Protein AF-A0A8T4Z8Q5-F1 (afdb_monomer)

pLDDT: mean 87.86, std 5.97, range [62.69, 94.62]

Foldseek 3Di:
DDPVLVVLLVVLLVQLLVQVPDPQWDADPVHRVDTDTDSVVSLVVLCVPVHDVSSVSSVVSND

Nearest PDB structures (foldseek):
  3ocf-assembly1_B  TM=3.859E-01  e=9.469E+00  Brucella abortus 2308

Secondary structure (DSSP, 8-state):
--HHHHHHHHHHHHHHHHHHHSS--EEETTEEEEEE-STHHHHHHHHHHH-HHHHHHHHHH--

Solvent-accessible surface area (backbone atoms only — not comparable to full-atom values): 3540 Å² total; per-residue (Å²): 136,56,72,70,58,53,52,51,40,54,52,39,27,52,54,20,42,53,38,64,72,39,84,66,58,45,63,37,95,92,42,71,89,44,62,51,63,64,28,60,54,42,32,52,49,36,23,72,75,67,33,65,71,46,14,51,52,26,52,72,68,56,122

Radius of gyration: 12.94 Å; Cα contacts (8 Å, |Δi|>4): 71; chains: 1; bounding box: 28×17×37 Å

Structure (mmCIF, N/CA/C/O backbone):
data_AF-A0A8T4Z8Q5-F1
#
_entry.id   AF-A0A8T4Z8Q5-F1
#
loop_
_atom_site.group_PDB
_atom_site.id
_atom_site.type_symbol
_atom_site.label_atom_id
_atom_site.label_alt_id
_atom_site.label_comp_id
_atom_site.label_asym_id
_atom_site.label_entity_id
_atom_site.label_seq_id
_atom_site.pdbx_PDB_ins_code
_atom_site.Cartn_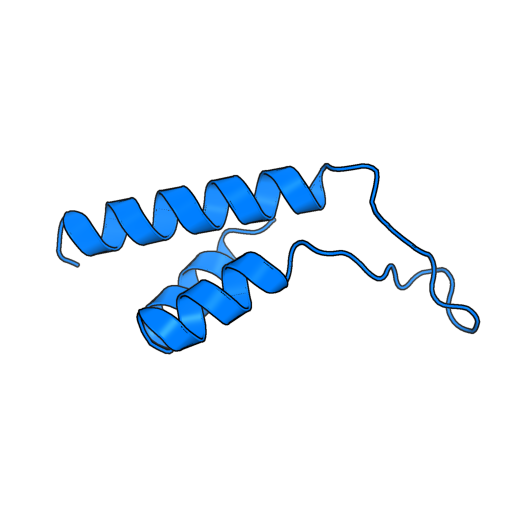x
_atom_site.Cartn_y
_atom_site.Cartn_z
_atom_site.occupancy
_atom_site.B_iso_or_equiv
_atom_site.auth_seq_id
_atom_site.auth_comp_id
_atom_site.auth_asym_id
_atom_site.auth_atom_id
_atom_site.pdbx_PDB_model_num
ATOM 1 N N . MET A 1 1 ? -16.694 7.334 13.229 1.00 62.69 1 MET A N 1
ATOM 2 C CA . MET A 1 1 ? -15.318 6.808 13.418 1.00 62.69 1 MET A CA 1
ATOM 3 C C . MET A 1 1 ? -14.810 7.237 14.789 1.00 62.69 1 MET A C 1
ATOM 5 O O . MET A 1 1 ? -15.147 8.334 15.213 1.00 62.69 1 MET A O 1
ATOM 9 N N . LYS A 1 2 ? -14.058 6.394 15.510 1.00 86.25 2 LYS A N 1
ATOM 10 C CA . LYS A 1 2 ? -13.449 6.776 16.801 1.00 86.25 2 LYS A CA 1
ATOM 11 C C . LYS A 1 2 ? -12.138 7.532 16.554 1.00 86.25 2 LYS A C 1
ATOM 13 O O . LYS A 1 2 ? -11.441 7.216 15.595 1.00 86.25 2 LYS A O 1
ATOM 18 N N . SER A 1 3 ? -11.782 8.469 17.439 1.00 86.81 3 SER A N 1
ATOM 19 C CA . SER A 1 3 ? -10.574 9.311 17.309 1.00 86.81 3 SER A CA 1
ATOM 20 C C . SER A 1 3 ? -9.296 8.494 17.049 1.00 86.81 3 SER A C 1
ATOM 22 O O . SER A 1 3 ? -8.577 8.764 16.093 1.00 86.81 3 SER A O 1
ATOM 24 N N . LYS A 1 4 ? -9.096 7.387 17.782 1.00 87.56 4 LYS A N 1
ATOM 25 C CA . LYS A 1 4 ? -7.957 6.471 17.574 1.00 87.56 4 LYS A CA 1
ATOM 26 C C . LYS A 1 4 ? -7.867 5.921 16.144 1.00 87.56 4 LYS A C 1
ATOM 28 O O . LYS A 1 4 ? -6.777 5.843 15.597 1.00 87.56 4 LYS A O 1
ATOM 33 N N . THR A 1 5 ? -8.999 5.575 15.529 1.00 87.56 5 THR A N 1
ATOM 34 C CA . THR A 1 5 ? -9.043 5.061 14.151 1.00 87.56 5 THR A CA 1
ATOM 35 C C . THR A 1 5 ? -8.622 6.129 13.145 1.00 87.56 5 THR A C 1
ATOM 37 O O . THR A 1 5 ? -7.903 5.827 12.201 1.00 87.56 5 THR A O 1
ATOM 40 N N . VAL A 1 6 ? -9.033 7.382 13.365 1.00 91.31 6 VAL A N 1
ATOM 41 C CA . VAL A 1 6 ? -8.649 8.513 12.507 1.00 91.31 6 VAL A CA 1
ATOM 42 C C . VAL A 1 6 ? -7.148 8.778 12.611 1.00 91.31 6 VAL A C 1
ATOM 44 O O . VAL A 1 6 ? -6.492 8.943 11.588 1.00 91.31 6 VAL A O 1
ATOM 47 N N . THR A 1 7 ? -6.585 8.745 13.823 1.00 92.94 7 THR A N 1
ATOM 48 C CA . THR A 1 7 ? -5.137 8.884 14.029 1.00 92.94 7 THR A CA 1
ATOM 49 C C . THR A 1 7 ? -4.3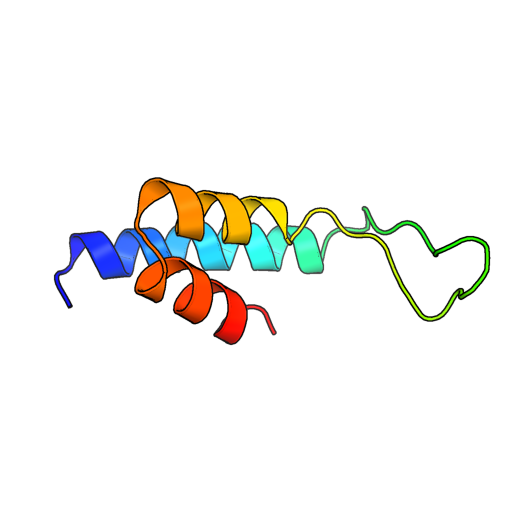56 7.788 13.308 1.00 92.94 7 THR A C 1
ATOM 51 O O . THR A 1 7 ? -3.378 8.084 12.630 1.00 92.94 7 THR A O 1
ATOM 54 N N . THR A 1 8 ? -4.800 6.531 13.400 1.00 91.50 8 THR A N 1
ATOM 55 C CA . THR A 1 8 ? -4.176 5.419 12.673 1.00 91.50 8 THR A CA 1
ATOM 56 C C . THR A 1 8 ? -4.218 5.643 11.163 1.00 91.50 8 THR A C 1
ATOM 58 O O . THR A 1 8 ? -3.178 5.543 10.520 1.00 91.50 8 THR A O 1
ATOM 61 N N . ILE A 1 9 ? -5.381 5.998 10.604 1.00 92.44 9 ILE A N 1
ATOM 62 C CA . ILE A 1 9 ? -5.512 6.301 9.170 1.00 92.44 9 ILE A CA 1
ATOM 63 C C . ILE A 1 9 ? -4.527 7.402 8.778 1.00 92.44 9 ILE A C 1
ATOM 65 O O . ILE A 1 9 ? -3.748 7.212 7.855 1.00 92.44 9 ILE A O 1
ATOM 69 N N . ALA A 1 10 ? -4.491 8.510 9.522 1.00 93.31 10 ALA A N 1
ATOM 70 C CA . ALA A 1 10 ? -3.607 9.632 9.227 1.00 93.31 10 ALA A CA 1
ATOM 71 C C . ALA A 1 10 ? -2.120 9.234 9.216 1.00 93.31 10 ALA A C 1
ATOM 73 O O . ALA A 1 10 ? -1.393 9.626 8.307 1.00 93.31 10 ALA A O 1
ATOM 74 N N . ILE A 1 11 ? -1.672 8.426 10.184 1.00 94.62 11 ILE A N 1
ATOM 75 C CA . ILE A 1 11 ? -0.277 7.966 10.269 1.00 94.62 11 ILE A CA 1
ATOM 76 C C . ILE A 1 11 ? 0.076 7.052 9.090 1.00 94.62 11 ILE A C 1
ATOM 78 O O . ILE A 1 11 ? 1.097 7.265 8.437 1.00 94.62 11 ILE A O 1
ATOM 82 N N . PHE A 1 12 ? -0.757 6.048 8.800 1.00 93.88 12 PHE A N 1
ATOM 83 C CA . PHE A 1 12 ? -0.497 5.112 7.703 1.00 93.88 12 PHE A CA 1
ATOM 84 C C . PHE A 1 12 ? -0.577 5.793 6.334 1.00 93.88 12 PHE A C 1
ATOM 86 O O . PHE A 1 12 ? 0.253 5.508 5.472 1.00 93.88 12 PHE A O 1
ATOM 93 N N . THR A 1 13 ? -1.502 6.739 6.154 1.00 93.88 13 THR A N 1
ATOM 94 C CA . THR A 1 13 ? -1.584 7.563 4.943 1.00 93.88 13 THR A CA 1
ATOM 95 C C . THR A 1 13 ? -0.338 8.428 4.789 1.00 93.88 13 THR A C 1
ATOM 97 O O . THR A 1 13 ? 0.276 8.410 3.728 1.00 93.88 13 THR A O 1
ATOM 100 N N . ALA A 1 14 ? 0.091 9.139 5.836 1.00 93.06 14 ALA A N 1
ATOM 101 C CA . ALA A 1 14 ? 1.290 9.975 5.773 1.00 93.06 14 ALA A CA 1
ATOM 102 C C . ALA A 1 14 ? 2.549 9.157 5.437 1.00 93.06 14 ALA A C 1
ATOM 104 O O . ALA A 1 14 ? 3.364 9.580 4.618 1.00 93.06 14 ALA A O 1
ATOM 105 N N . LEU A 1 15 ? 2.683 7.961 6.021 1.00 92.62 15 LEU A N 1
ATOM 106 C CA . LEU A 1 15 ? 3.779 7.042 5.719 1.00 92.62 15 LEU A CA 1
ATOM 107 C C . LEU A 1 15 ? 3.728 6.548 4.264 1.00 92.62 15 LEU A C 1
ATOM 109 O O . LEU A 1 15 ? 4.754 6.544 3.585 1.00 92.62 15 LEU A O 1
ATOM 113 N N . SER A 1 16 ? 2.543 6.166 3.779 1.00 92.06 16 SER A N 1
ATOM 114 C CA . SER A 1 16 ? 2.329 5.741 2.391 1.00 92.06 16 SER A CA 1
ATOM 115 C C . SER A 1 16 ? 2.712 6.843 1.401 1.00 92.06 16 SER A C 1
ATOM 117 O O . SER A 1 16 ? 3.505 6.606 0.493 1.00 92.06 16 SER A O 1
ATOM 119 N N . VAL A 1 17 ? 2.250 8.074 1.629 1.00 91.19 17 VAL A N 1
ATOM 120 C CA . VAL A 1 17 ? 2.553 9.228 0.768 1.00 91.19 17 VAL A CA 1
ATOM 121 C C . VAL A 1 17 ? 4.048 9.553 0.774 1.00 91.19 17 VAL A C 1
ATOM 123 O O . VAL A 1 17 ? 4.635 9.802 -0.280 1.00 91.19 17 VAL A O 1
ATOM 126 N N . ALA A 1 18 ? 4.708 9.486 1.934 1.00 90.50 18 ALA A N 1
ATOM 127 C CA . ALA A 1 18 ? 6.157 9.669 2.013 1.00 90.50 18 ALA A CA 1
ATOM 128 C C . ALA A 1 18 ? 6.914 8.643 1.143 1.00 90.50 18 ALA A C 1
ATOM 130 O O . ALA A 1 18 ? 7.875 8.994 0.457 1.00 90.50 18 ALA A O 1
ATOM 131 N N . LEU A 1 19 ? 6.448 7.390 1.110 1.00 87.56 19 LEU A N 1
ATOM 132 C CA . LEU A 1 19 ? 7.000 6.337 0.253 1.00 87.56 19 LEU A CA 1
ATOM 133 C C . LEU A 1 19 ? 6.661 6.546 -1.231 1.00 87.56 19 LEU A C 1
ATOM 135 O O . LEU A 1 19 ? 7.515 6.287 -2.082 1.00 87.56 19 LEU A O 1
ATOM 139 N N . VAL A 1 20 ? 5.473 7.064 -1.564 1.00 88.12 20 VAL A N 1
ATOM 140 C CA . VAL A 1 20 ? 5.108 7.449 -2.942 1.00 88.12 20 VAL A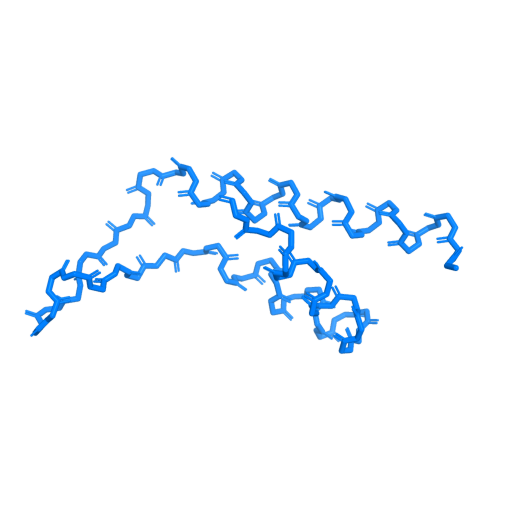 CA 1
ATOM 141 C C . VAL A 1 20 ? 6.055 8.517 -3.483 1.00 88.12 20 VAL A C 1
ATOM 143 O O . VAL A 1 20 ? 6.470 8.431 -4.640 1.00 88.12 20 VAL A O 1
ATOM 146 N N . LEU A 1 21 ? 6.401 9.51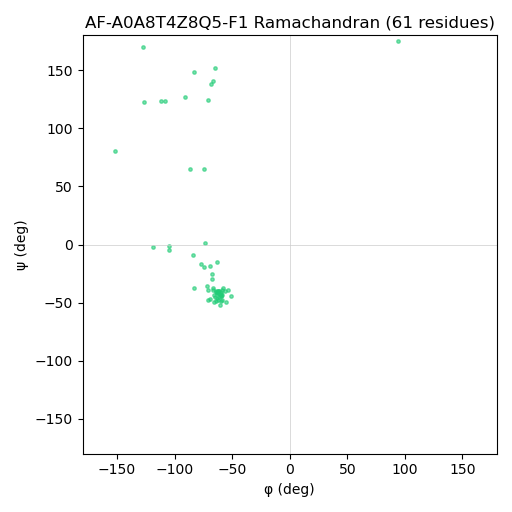6 -2.671 1.00 86.56 21 LEU A N 1
ATOM 147 C CA . LEU A 1 21 ? 7.293 10.611 -3.063 1.00 86.56 21 LEU A CA 1
ATOM 148 C C . LEU A 1 21 ? 8.771 10.203 -3.070 1.00 86.56 21 LEU A C 1
ATOM 150 O O . LEU A 1 21 ? 9.594 10.874 -3.693 1.00 86.56 21 LEU A O 1
ATOM 154 N N . SER A 1 22 ? 9.113 9.094 -2.416 1.00 84.56 22 SER A N 1
ATOM 155 C CA . SER A 1 22 ? 10.484 8.600 -2.362 1.00 84.56 22 SER A CA 1
ATOM 156 C C . SER A 1 22 ? 11.010 8.167 -3.747 1.00 84.56 22 SER A C 1
ATOM 158 O O . SER A 1 22 ? 10.243 7.716 -4.608 1.00 84.56 22 SER A O 1
ATOM 160 N N . PRO A 1 23 ? 12.336 8.245 -3.979 1.00 78.94 23 PRO A N 1
ATOM 161 C CA . PRO A 1 23 ? 12.967 7.771 -5.212 1.00 78.94 23 PRO A CA 1
ATOM 162 C C . PRO A 1 23 ? 13.047 6.237 -5.297 1.00 78.94 23 PRO A C 1
ATOM 164 O O . PRO A 1 23 ? 13.562 5.716 -6.284 1.00 78.94 23 PRO A O 1
ATOM 167 N N . ALA A 1 24 ? 12.540 5.503 -4.297 1.00 80.94 24 ALA A N 1
ATOM 168 C CA . ALA A 1 24 ? 12.518 4.042 -4.256 1.00 80.94 24 ALA A CA 1
ATOM 169 C C . ALA A 1 24 ? 11.452 3.473 -5.213 1.00 80.94 24 ALA A C 1
ATOM 171 O O . ALA A 1 24 ? 10.450 2.889 -4.799 1.00 80.94 24 ALA A O 1
ATOM 172 N N . LYS A 1 25 ? 11.656 3.696 -6.516 1.00 82.19 25 LYS A N 1
ATOM 173 C CA . LYS A 1 25 ? 10.787 3.234 -7.598 1.00 82.19 25 LYS A CA 1
ATOM 174 C C . LYS A 1 25 ? 11.622 2.474 -8.614 1.00 82.19 25 LYS A C 1
ATOM 176 O O . LYS A 1 25 ? 12.553 3.035 -9.188 1.00 82.19 25 LYS A O 1
ATOM 181 N N . VAL A 1 26 ? 11.258 1.226 -8.872 1.00 82.38 26 VAL A N 1
ATOM 182 C CA . VAL A 1 26 ? 11.937 0.383 -9.861 1.00 82.38 26 VAL A CA 1
ATOM 183 C C . VAL A 1 26 ? 11.009 0.206 -11.065 1.00 82.38 26 VAL A C 1
ATOM 185 O O . VAL A 1 26 ? 9.867 -0.218 -10.880 1.00 82.38 26 VAL A O 1
ATOM 188 N N . PRO A 1 27 ? 11.434 0.558 -12.292 1.00 82.31 27 PRO A N 1
ATOM 189 C CA . PRO A 1 27 ? 10.612 0.345 -13.478 1.00 82.31 27 PRO A CA 1
ATOM 190 C C . PRO A 1 27 ? 10.442 -1.154 -13.742 1.00 82.31 27 PRO A C 1
ATOM 192 O O . PRO A 1 27 ? 11.383 -1.933 -13.578 1.00 82.31 27 PRO A O 1
ATOM 195 N N . ALA A 1 28 ? 9.248 -1.567 -14.163 1.00 83.81 28 ALA A N 1
ATOM 196 C CA . ALA A 1 28 ? 9.017 -2.960 -14.509 1.00 83.81 28 ALA A CA 1
ATOM 197 C C . ALA A 1 28 ? 9.791 -3.340 -15.792 1.00 83.81 28 ALA A C 1
ATOM 199 O O . ALA A 1 28 ? 9.770 -2.570 -16.757 1.00 83.81 28 ALA A O 1
ATOM 200 N N . PRO A 1 29 ? 10.424 -4.533 -15.854 1.00 80.31 29 PRO A N 1
ATOM 201 C CA . PRO A 1 29 ? 11.290 -4.923 -16.975 1.00 80.31 29 PRO A CA 1
ATOM 202 C C . PRO A 1 29 ? 10.606 -4.908 -18.348 1.00 80.31 29 PRO A C 1
ATOM 204 O O . PRO A 1 29 ? 11.217 -4.524 -19.339 1.00 80.31 29 PRO A O 1
ATOM 207 N N . TYR A 1 30 ? 9.334 -5.310 -18.404 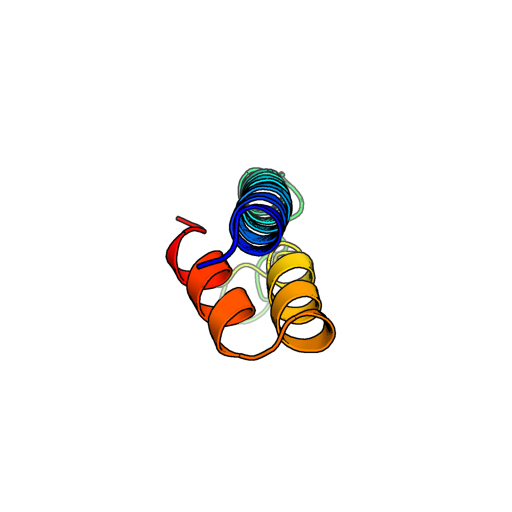1.00 82.25 30 TYR A N 1
ATOM 208 C CA . TYR A 1 30 ? 8.573 -5.466 -19.651 1.00 82.25 30 TYR A CA 1
ATOM 209 C C . TYR A 1 30 ? 7.557 -4.337 -19.897 1.00 82.25 30 TYR A C 1
ATOM 211 O O . TYR A 1 30 ? 6.906 -4.312 -20.938 1.00 82.25 30 TYR A O 1
ATOM 219 N N . ALA A 1 31 ? 7.403 -3.410 -18.946 1.00 83.75 31 ALA A N 1
ATOM 220 C CA . ALA A 1 31 ? 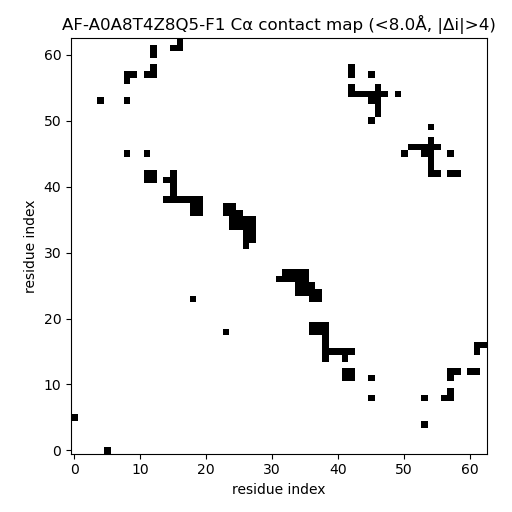6.412 -2.334 -18.992 1.00 83.75 31 ALA A CA 1
ATOM 221 C C . ALA A 1 31 ? 6.907 -1.111 -18.193 1.00 83.75 31 ALA A C 1
ATOM 223 O O . ALA A 1 31 ? 6.489 -0.911 -17.054 1.00 83.75 31 ALA A O 1
ATOM 224 N N . PRO A 1 32 ? 7.778 -0.259 -18.767 1.00 77.25 32 PRO A N 1
ATOM 225 C CA . PRO A 1 32 ? 8.447 0.826 -18.034 1.00 77.25 32 PRO A CA 1
ATOM 226 C C . PRO A 1 32 ? 7.509 1.903 -17.461 1.00 77.25 32 PRO A C 1
ATOM 228 O O . PRO A 1 32 ? 7.922 2.700 -16.618 1.00 77.25 32 PRO A O 1
ATOM 231 N N . PHE A 1 33 ? 6.253 1.940 -17.921 1.00 82.12 33 PHE A N 1
ATOM 232 C CA . PHE A 1 33 ? 5.203 2.807 -17.382 1.00 82.12 33 PHE A CA 1
ATOM 233 C C . PHE A 1 33 ? 4.669 2.325 -16.022 1.00 82.12 33 PHE A C 1
ATOM 235 O O . PHE A 1 33 ? 4.100 3.123 -15.282 1.00 82.12 33 PHE A O 1
ATOM 242 N N . LEU A 1 34 ? 4.881 1.053 -15.665 1.00 80.56 34 LEU A N 1
ATOM 243 C CA . LEU A 1 34 ? 4.606 0.517 -14.335 1.00 80.56 34 LEU A CA 1
ATOM 244 C C . LEU A 1 34 ? 5.857 0.652 -13.474 1.00 80.56 34 LEU A C 1
ATOM 246 O O . LEU A 1 34 ? 6.947 0.208 -13.848 1.00 80.56 34 LEU A O 1
ATOM 250 N N . LYS A 1 35 ? 5.696 1.259 -12.301 1.00 83.62 35 LYS A N 1
ATOM 251 C CA . LYS A 1 35 ? 6.765 1.358 -11.313 1.00 83.62 35 LYS A CA 1
ATOM 252 C C . LYS A 1 35 ? 6.403 0.509 -10.114 1.00 83.62 35 LYS A C 1
ATOM 254 O O . LYS A 1 35 ? 5.367 0.730 -9.500 1.00 83.62 35 LYS A O 1
ATOM 259 N N . TYR A 1 36 ? 7.279 -0.425 -9.773 1.00 83.00 36 TYR A N 1
ATOM 260 C CA . TYR A 1 36 ? 7.230 -1.081 -8.481 1.00 83.00 36 TYR A CA 1
ATOM 261 C C . TYR A 1 36 ? 7.661 -0.078 -7.430 1.00 83.00 36 TYR A C 1
ATOM 263 O O . TYR A 1 36 ? 8.734 0.528 -7.528 1.00 83.00 36 TYR A O 1
ATOM 271 N N . GLN A 1 37 ? 6.798 0.116 -6.450 1.00 85.19 37 GLN A N 1
ATOM 272 C CA . GLN A 1 37 ? 7.043 1.001 -5.336 1.00 85.19 37 GLN A CA 1
ATOM 273 C C . GLN A 1 37 ? 6.800 0.239 -4.032 1.00 85.19 37 GLN A C 1
ATOM 275 O O . GLN A 1 37 ? 6.377 -0.914 -4.023 1.00 85.19 37 GLN A O 1
ATOM 280 N N . ILE A 1 38 ? 7.181 0.873 -2.927 1.00 88.19 38 ILE A N 1
ATOM 281 C CA . ILE A 1 38 ? 7.126 0.289 -1.582 1.00 88.19 38 ILE A CA 1
ATOM 282 C C . ILE A 1 38 ? 5.945 0.897 -0.788 1.00 88.19 38 ILE A C 1
ATOM 284 O O . ILE A 1 38 ? 5.685 0.518 0.353 1.00 88.19 38 ILE A O 1
ATOM 288 N N . TRP A 1 39 ? 5.196 1.840 -1.376 1.00 87.69 39 TRP A N 1
ATOM 289 C CA . TRP A 1 39 ? 4.106 2.553 -0.693 1.00 87.69 39 TRP A CA 1
ATOM 290 C C . TRP A 1 39 ? 2.892 1.668 -0.401 1.00 87.69 39 TRP A C 1
ATOM 292 O O . TRP A 1 39 ? 2.100 1.972 0.485 1.00 87.69 39 TRP A O 1
ATOM 302 N N . GLU A 1 40 ? 2.772 0.537 -1.082 1.00 88.81 40 GLU A N 1
ATOM 303 C CA . GLU A 1 40 ? 1.721 -0.443 -0.859 1.00 88.81 40 GLU A CA 1
ATOM 304 C C . GLU A 1 40 ? 1.863 -1.136 0.508 1.00 88.81 40 GLU A C 1
ATOM 306 O O . GLU A 1 40 ? 0.865 -1.572 1.082 1.00 88.81 40 GLU A O 1
ATOM 311 N N . ILE A 1 41 ? 3.075 -1.199 1.080 1.00 92.12 41 ILE A N 1
ATOM 312 C CA . ILE A 1 41 ? 3.327 -1.889 2.356 1.00 92.12 41 ILE A CA 1
ATOM 313 C C . ILE A 1 41 ? 2.510 -1.274 3.512 1.00 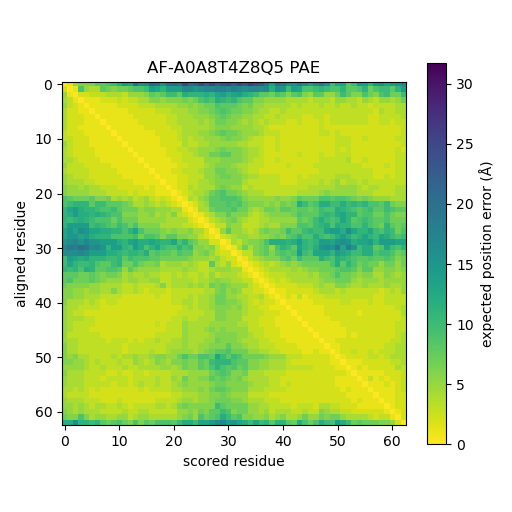92.12 41 ILE A C 1
ATOM 315 O O . ILE A 1 41 ? 1.791 -2.025 4.176 1.00 92.12 41 ILE A O 1
ATOM 319 N N . PRO A 1 42 ? 2.543 0.052 3.765 1.00 91.75 42 PRO A N 1
ATOM 320 C CA . PRO A 1 42 ? 1.678 0.691 4.759 1.00 91.75 42 PRO A CA 1
ATOM 321 C C . PRO A 1 42 ? 0.185 0.404 4.574 1.00 91.75 42 PRO A C 1
ATOM 323 O O . PRO A 1 42 ? -0.522 0.201 5.559 1.00 91.75 42 PRO A O 1
ATOM 326 N N . ILE A 1 43 ? -0.303 0.361 3.333 1.00 92.81 43 ILE A N 1
ATOM 327 C CA . ILE A 1 43 ? -1.722 0.123 3.035 1.00 92.81 43 ILE A CA 1
ATOM 328 C C . ILE A 1 43 ? -2.107 -1.313 3.375 1.00 92.81 43 ILE A C 1
ATOM 330 O O . ILE A 1 43 ? -3.111 -1.541 4.053 1.00 92.81 43 ILE A O 1
ATOM 334 N N . VAL A 1 44 ? -1.292 -2.283 2.954 1.00 93.69 44 VAL A N 1
ATOM 335 C CA . VAL A 1 44 ? -1.512 -3.701 3.264 1.00 93.69 44 VAL A CA 1
ATOM 336 C C . VAL A 1 44 ? -1.404 -3.940 4.771 1.00 93.69 44 VAL A C 1
ATOM 338 O O . VAL A 1 44 ? -2.232 -4.649 5.341 1.00 93.69 44 VAL A O 1
ATOM 341 N N . ALA A 1 45 ? -0.454 -3.293 5.449 1.00 94.06 45 ALA A N 1
ATOM 342 C CA . ALA A 1 45 ? -0.346 -3.348 6.903 1.00 94.06 45 ALA A CA 1
ATOM 343 C C . ALA A 1 45 ? -1.595 -2.768 7.592 1.00 94.06 45 ALA A C 1
ATOM 345 O O . ALA A 1 45 ? -2.139 -3.398 8.498 1.00 94.06 45 ALA A O 1
ATOM 346 N N . ALA A 1 46 ? -2.099 -1.614 7.142 1.00 92.94 46 ALA A N 1
ATOM 347 C CA . ALA A 1 46 ? -3.322 -1.013 7.672 1.00 92.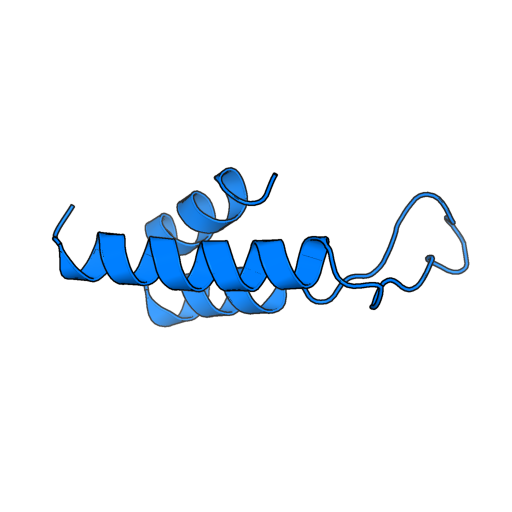94 46 ALA A CA 1
ATOM 348 C C . ALA A 1 46 ? -4.553 -1.912 7.455 1.00 92.94 46 ALA A C 1
ATOM 350 O O . ALA A 1 46 ? -5.375 -2.059 8.361 1.00 92.94 46 ALA A O 1
ATOM 351 N N . PHE A 1 47 ? -4.649 -2.555 6.287 1.00 93.56 47 PHE A N 1
ATOM 352 C CA . PHE A 1 47 ? -5.699 -3.520 5.960 1.00 93.56 47 PHE A CA 1
ATOM 353 C C . PHE A 1 47 ? -5.661 -4.748 6.880 1.00 93.56 47 PHE A C 1
ATOM 355 O O . PHE A 1 47 ? -6.694 -5.141 7.420 1.00 93.56 47 PHE A O 1
ATOM 362 N N . LEU A 1 48 ? -4.480 -5.338 7.090 1.00 93.94 48 LEU A N 1
ATOM 363 C CA . LEU A 1 48 ? -4.312 -6.538 7.916 1.00 93.94 48 LEU A CA 1
ATOM 364 C C . LEU A 1 48 ? -4.507 -6.260 9.412 1.00 93.94 48 LEU A C 1
ATOM 366 O O . LEU A 1 48 ? -5.101 -7.075 10.111 1.00 93.94 48 LEU A O 1
ATOM 370 N N . LEU A 1 49 ? -4.017 -5.120 9.909 1.00 93.25 49 LEU A N 1
ATOM 371 C CA . LEU A 1 49 ? -4.034 -4.797 11.340 1.00 93.25 49 LEU A CA 1
ATOM 372 C C . LEU A 1 49 ? -5.365 -4.200 11.814 1.00 93.25 49 LEU A C 1
ATOM 374 O O . LEU A 1 49 ? -5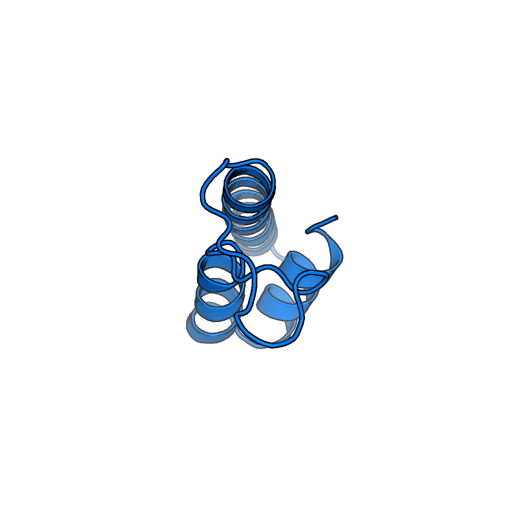.790 -4.469 12.935 1.00 93.25 49 LEU A O 1
ATOM 378 N N . TYR A 1 50 ? -6.012 -3.371 10.990 1.00 90.75 50 TYR A N 1
ATOM 379 C CA . TYR A 1 50 ? -7.200 -2.601 11.385 1.00 90.75 50 TYR A CA 1
ATOM 380 C C . TYR A 1 50 ? -8.451 -2.930 10.562 1.00 90.75 50 TYR A C 1
ATOM 382 O O . TYR A 1 50 ? -9.532 -2.407 10.845 1.00 90.75 50 TYR A O 1
ATOM 390 N N . GLY A 1 51 ? -8.320 -3.824 9.584 1.00 91.75 51 GLY A N 1
ATOM 391 C CA . GLY A 1 51 ? -9.409 -4.346 8.775 1.00 91.75 51 GLY A CA 1
ATOM 392 C C . GLY A 1 51 ? -9.638 -3.603 7.451 1.00 91.75 51 GLY A C 1
ATOM 393 O O . GLY A 1 51 ? -9.021 -2.567 7.173 1.00 91.75 51 GLY A O 1
ATOM 394 N N . PRO A 1 52 ? -10.576 -4.111 6.627 1.00 91.75 52 PRO A N 1
ATOM 395 C CA . PRO A 1 52 ? -10.750 -3.666 5.246 1.00 91.75 52 PRO A CA 1
ATOM 396 C C . PRO A 1 52 ? -11.106 -2.191 5.092 1.00 91.75 52 PRO A C 1
ATOM 398 O O . PRO A 1 52 ? -10.589 -1.514 4.208 1.00 91.75 52 PRO A O 1
ATOM 401 N N . SER A 1 53 ? -11.965 -1.671 5.970 1.00 90.12 53 SER A N 1
ATOM 402 C CA . SER A 1 53 ? -12.427 -0.282 5.906 1.00 90.12 53 SER A CA 1
ATOM 403 C C . SER A 1 53 ? -11.284 0.721 6.080 1.00 90.12 53 SER A C 1
ATOM 405 O O . SER A 1 53 ? -11.229 1.726 5.371 1.00 90.12 53 SER A O 1
ATOM 407 N N . VAL A 1 54 ? -10.345 0.439 6.986 1.00 90.06 54 VAL A N 1
ATOM 408 C CA . VAL A 1 54 ? -9.184 1.298 7.249 1.00 90.06 54 VAL A CA 1
ATOM 409 C C . VAL A 1 54 ? -8.201 1.244 6.082 1.00 90.06 54 VAL A C 1
ATOM 411 O O . VAL A 1 54 ? -7.821 2.297 5.579 1.00 90.06 54 VAL A O 1
ATOM 414 N N . GLY A 1 55 ? -7.855 0.047 5.598 1.00 89.31 55 GLY A N 1
ATOM 415 C CA . GLY A 1 55 ? -6.944 -0.116 4.458 1.00 89.31 55 GLY A CA 1
ATOM 416 C C . GLY A 1 55 ? -7.446 0.560 3.178 1.00 89.31 55 GLY A C 1
ATOM 417 O O . GLY A 1 55 ? -6.692 1.282 2.530 1.00 89.31 55 GLY A O 1
ATOM 418 N N . VAL A 1 56 ? -8.736 0.408 2.853 1.00 92.06 56 VAL A N 1
ATOM 419 C CA . VAL A 1 56 ? -9.345 1.076 1.687 1.00 92.06 56 VAL A CA 1
ATOM 420 C C . VAL A 1 56 ? -9.305 2.596 1.843 1.00 92.06 56 VAL A C 1
ATOM 422 O O . VAL A 1 56 ? -8.956 3.296 0.897 1.00 92.06 56 VAL A O 1
ATOM 425 N N . THR A 1 57 ? -9.586 3.116 3.042 1.00 91.44 57 THR A N 1
ATOM 426 C CA . THR A 1 57 ? -9.548 4.566 3.291 1.00 91.44 57 THR A CA 1
ATOM 427 C C . THR A 1 57 ? -8.138 5.125 3.088 1.00 91.44 57 THR A C 1
ATOM 429 O O . THR A 1 57 ? -7.972 6.130 2.403 1.00 91.44 57 THR A O 1
ATOM 432 N N . VAL A 1 58 ? -7.114 4.453 3.627 1.00 91.44 58 VAL A N 1
ATOM 433 C CA . VAL A 1 58 ? -5.704 4.844 3.449 1.00 91.44 58 VAL A CA 1
ATOM 434 C C . VAL A 1 58 ? -5.313 4.804 1.967 1.00 91.44 58 VAL A C 1
ATOM 436 O O . VAL A 1 58 ? -4.700 5.747 1.476 1.00 91.44 58 VAL A O 1
ATOM 439 N N . SER A 1 59 ? -5.728 3.766 1.233 1.00 89.81 59 SER A N 1
ATOM 440 C CA . SER A 1 59 ? -5.467 3.649 -0.207 1.00 89.81 59 SER A CA 1
ATOM 441 C C . SER A 1 59 ? -6.108 4.770 -1.022 1.00 89.81 59 SER A C 1
ATOM 443 O O . SER A 1 59 ? -5.472 5.280 -1.938 1.00 89.81 59 SER A O 1
ATOM 445 N N . CYS A 1 60 ? -7.345 5.165 -0.710 1.00 90.19 60 CYS A N 1
ATOM 446 C CA . CYS A 1 60 ? -8.019 6.264 -1.406 1.00 90.19 60 CYS A CA 1
ATOM 447 C C . CYS A 1 60 ? -7.358 7.621 -1.138 1.00 90.19 60 CYS A C 1
ATOM 449 O O . CYS A 1 60 ? -7.417 8.504 -1.986 1.00 90.19 60 CYS A O 1
ATOM 451 N N . MET A 1 61 ? -6.743 7.796 0.033 1.00 90.06 61 MET A N 1
ATOM 452 C CA . MET A 1 61 ? -6.048 9.033 0.399 1.00 90.06 61 MET A CA 1
ATOM 453 C C . MET A 1 61 ? -4.605 9.098 -0.122 1.00 90.06 61 MET A C 1
ATOM 455 O O . MET A 1 61 ? -3.973 10.144 -0.011 1.00 90.06 61 MET A O 1
ATOM 459 N N . ASN A 1 62 ? -4.072 8.004 -0.669 1.00 84.06 62 ASN A N 1
ATOM 460 C CA . ASN A 1 62 ? -2.719 7.921 -1.209 1.00 84.06 62 ASN A CA 1
ATOM 461 C C . ASN A 1 62 ? -2.670 8.372 -2.683 1.00 84.06 62 ASN A C 1
ATOM 463 O O . ASN A 1 62 ? -2.423 7.573 -3.585 1.00 84.06 62 ASN A O 1
ATOM 467 N N . THR A 1 63 ? -2.957 9.650 -2.919 1.00 69.81 63 THR A N 1
ATOM 468 C CA . THR A 1 63 ? -2.778 10.365 -4.197 1.00 69.81 63 THR A CA 1
ATOM 469 C C . THR A 1 63 ? -1.721 11.439 -4.008 1.00 69.81 63 THR A C 1
ATOM 471 O O . THR A 1 63 ? -0.839 11.542 -4.887 1.00 69.81 63 THR A O 1
#

Mean predicted aligned error: 4.81 Å

Sequence (63 aa):
MKSKTVTTIAIFTALSVALVLSPAKVPAPYAPFLKYQIWEIPIVAAFLLYGPSVGVTVSCMNT